Protein AF-A0A062V3I4-F1 (afdb_monomer)

pLDDT: mean 79.92, std 7.81, range [53.91, 88.31]

Radius of gyration: 13.31 Å; Cα contacts (8 Å, |Δi|>4): 53; chains: 1; bounding box: 25×19×42 Å

Foldseek 3Di:
DDLVVLLVQLVVLQVVVVVQLVVLVVPHDPVCSVCSLVPVDPCSVVNVVSNVSSVVSNVVD

Organism: NCBI:txid1392998

Secondary structure (DSSP, 8-state):
--THHHHHHHHHHHHHHHHHHHHHHHHS-GGGHHHHHHHS-TTHHHHHHHHHHHHHHHHH-

Solvent-accessible surface area (backbone atoms only — not comparable to full-atom values): 3241 Å² total; per-residue (Å²): 136,63,49,66,60,44,27,51,54,11,52,59,38,33,46,61,41,54,51,50,51,50,52,25,62,76,76,37,59,81,91,43,31,64,54,39,57,68,68,67,44,96,55,28,67,56,36,53,50,31,35,54,52,9,51,49,30,45,72,75,58

Sequence (61 aa):
MKRIYIRIIGFIMCIPFIYALYFCTVTQPTLLIIPCILGGSTLAPYVVIALAIGLYLLITG

Mean predicted aligned error: 6.17 Å

Structure (mmCIF, N/CA/C/O backbone):
data_AF-A0A062V3I4-F1
#
_entry.id   AF-A0A062V3I4-F1
#
loop_
_atom_site.group_PDB
_atom_site.id
_atom_site.type_symbol
_atom_site.label_atom_id
_atom_site.label_alt_id
_atom_site.label_comp_id
_atom_site.label_asym_id
_atom_site.label_entity_id
_atom_site.label_seq_id
_atom_site.pdbx_PDB_ins_code
_atom_site.Cartn_x
_atom_site.Cartn_y
_atom_site.Cartn_z
_atom_site.occupancy
_atom_site.B_iso_or_equiv
_atom_site.auth_seq_id
_atom_site.auth_comp_id
_atom_site.auth_asym_id
_atom_site.auth_atom_id
_atom_site.pdbx_PDB_model_num
ATOM 1 N N . MET A 1 1 ? -11.385 7.123 24.983 1.00 53.91 1 MET A N 1
ATOM 2 C CA . MET A 1 1 ? -10.517 7.782 23.983 1.00 53.91 1 MET A CA 1
ATOM 3 C C . MET A 1 1 ? -11.057 7.421 22.617 1.00 53.91 1 MET A C 1
ATOM 5 O O . MET A 1 1 ? -11.384 6.271 22.376 1.00 53.91 1 MET A O 1
ATOM 9 N N . LYS A 1 2 ? -11.423 8.454 21.870 1.00 70.12 2 LYS A N 1
ATOM 10 C CA . LYS A 1 2 ? -12.651 8.505 21.071 1.00 70.12 2 LYS A CA 1
ATOM 11 C C . LYS A 1 2 ? -12.342 8.047 19.644 1.00 70.12 2 LYS A C 1
ATOM 13 O O . LYS A 1 2 ? -11.367 8.542 19.104 1.00 70.12 2 LYS A O 1
ATOM 18 N N . ARG A 1 3 ? -13.139 7.143 19.068 1.00 74.56 3 ARG A N 1
ATOM 19 C CA . ARG A 1 3 ? -13.344 6.840 17.627 1.00 74.56 3 ARG A CA 1
ATOM 20 C C . ARG A 1 3 ? -12.378 7.449 16.582 1.00 74.56 3 ARG A C 1
ATOM 22 O O . ARG A 1 3 ? -11.703 6.730 15.857 1.00 74.56 3 ARG A O 1
ATOM 29 N N . ILE A 1 4 ? -12.210 8.770 16.591 1.00 82.88 4 ILE A N 1
ATOM 30 C CA . ILE A 1 4 ? -11.163 9.536 15.888 1.00 82.88 4 ILE A CA 1
ATOM 31 C C . ILE A 1 4 ? -9.771 8.869 15.901 1.00 82.88 4 ILE A C 1
ATOM 33 O O . ILE A 1 4 ? -9.148 8.788 14.850 1.00 82.88 4 ILE A O 1
ATOM 37 N N . TYR A 1 5 ? -9.279 8.353 17.033 1.00 84.06 5 TYR A N 1
ATOM 38 C CA . TYR A 1 5 ? -7.952 7.710 17.073 1.00 84.06 5 TYR A CA 1
ATOM 39 C C . TYR A 1 5 ? -7.886 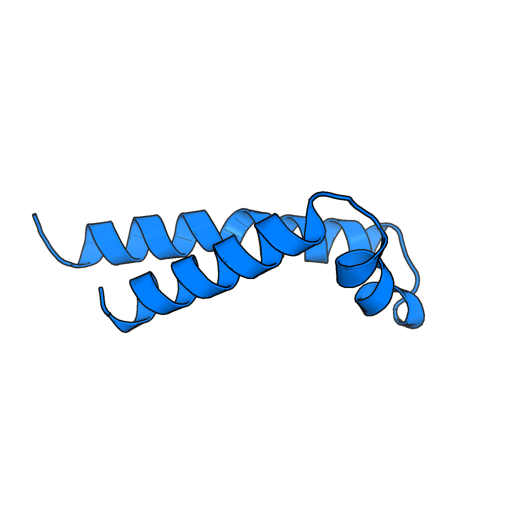6.418 16.245 1.00 84.06 5 TYR A C 1
ATOM 41 O O . TYR A 1 5 ? -6.874 6.159 15.602 1.00 84.06 5 TYR A O 1
ATOM 49 N N . ILE A 1 6 ? -8.972 5.639 16.211 1.00 84.38 6 ILE A N 1
ATOM 50 C CA . ILE A 1 6 ? -9.072 4.408 15.412 1.00 84.38 6 ILE A CA 1
ATOM 51 C C . ILE A 1 6 ? -9.059 4.760 13.921 1.00 84.38 6 ILE A C 1
ATOM 53 O O . ILE A 1 6 ? -8.337 4.136 13.146 1.00 84.38 6 ILE A O 1
ATOM 57 N N . ARG A 1 7 ? -9.763 5.833 13.534 1.00 83.12 7 ARG A N 1
ATOM 58 C CA . ARG A 1 7 ? -9.731 6.364 12.163 1.00 83.12 7 ARG A CA 1
ATOM 59 C C . ARG A 1 7 ? -8.352 6.875 11.756 1.00 83.12 7 ARG A C 1
ATOM 61 O O . ARG A 1 7 ? -7.935 6.632 10.630 1.00 83.12 7 ARG A O 1
ATOM 68 N N . ILE A 1 8 ? -7.636 7.551 12.658 1.00 86.69 8 ILE A N 1
ATOM 69 C CA . ILE A 1 8 ? -6.264 8.023 12.407 1.00 86.69 8 ILE A CA 1
ATOM 70 C C . ILE A 1 8 ? -5.322 6.833 12.184 1.00 86.69 8 ILE A C 1
ATOM 72 O O . ILE A 1 8 ? -4.549 6.844 11.231 1.00 86.69 8 ILE A O 1
ATOM 76 N N . ILE A 1 9 ? -5.421 5.782 13.005 1.00 86.62 9 ILE A N 1
ATOM 77 C CA . ILE A 1 9 ? -4.639 4.547 12.825 1.00 86.62 9 ILE A CA 1
ATOM 78 C C . ILE A 1 9 ? -4.982 3.879 11.488 1.00 86.62 9 ILE A C 1
ATOM 80 O O . ILE A 1 9 ? -4.078 3.477 10.757 1.00 86.62 9 ILE A O 1
ATOM 84 N N . GLY A 1 10 ? -6.270 3.816 11.135 1.00 85.62 10 GLY A N 1
ATOM 85 C CA . GLY A 1 10 ? -6.714 3.304 9.839 1.00 85.62 10 GLY A CA 1
ATOM 86 C C . GLY A 1 10 ? -6.140 4.098 8.663 1.00 85.62 10 GLY A C 1
ATOM 87 O O . GLY A 1 10 ? -5.654 3.514 7.700 1.00 85.62 10 GLY A O 1
ATOM 88 N N . PHE A 1 11 ? -6.101 5.428 8.772 1.00 86.12 11 PHE A N 1
ATOM 89 C CA . PHE A 1 11 ? -5.513 6.296 7.752 1.00 86.12 11 PHE A CA 1
ATOM 90 C C . PHE A 1 11 ? -4.002 6.080 7.6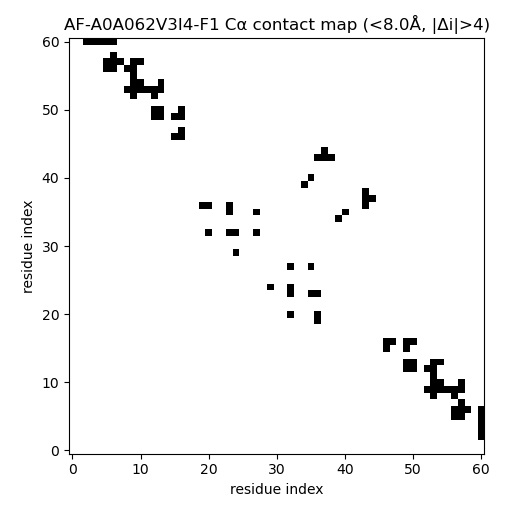06 1.00 86.12 11 PHE A C 1
ATOM 92 O O . PHE A 1 11 ? -3.501 5.983 6.489 1.00 86.12 11 PHE A O 1
ATOM 99 N N . ILE A 1 12 ? -3.281 5.938 8.724 1.00 88.31 12 ILE A N 1
ATOM 100 C CA . ILE A 1 12 ? -1.839 5.650 8.729 1.00 88.31 12 ILE A CA 1
ATOM 101 C C . ILE A 1 12 ? -1.547 4.298 8.063 1.00 88.31 12 ILE A C 1
ATOM 103 O O . ILE A 1 12 ? -0.607 4.194 7.277 1.00 88.31 12 ILE A O 1
ATOM 107 N N . MET A 1 13 ? -2.383 3.285 8.308 1.00 85.25 13 MET A N 1
ATOM 108 C CA . MET A 1 13 ? -2.275 1.958 7.685 1.00 85.25 13 MET A CA 1
ATOM 109 C C . MET A 1 13 ? -2.474 1.981 6.158 1.00 85.25 13 MET A C 1
ATOM 111 O O . MET A 1 13 ? -1.964 1.101 5.470 1.00 85.25 13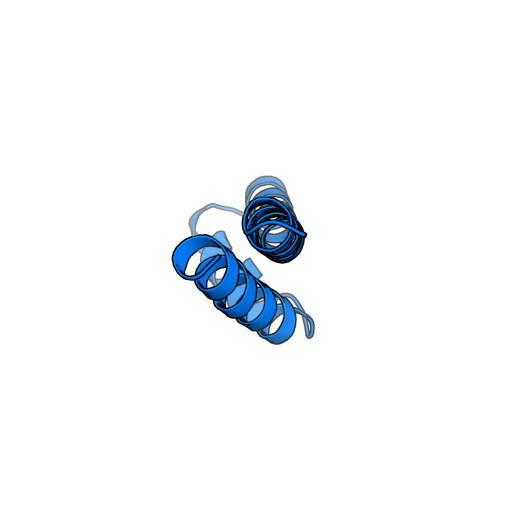 MET A O 1
ATOM 115 N N . CYS A 1 14 ? -3.144 2.999 5.607 1.00 83.81 14 CYS A N 1
ATOM 116 C CA . CYS A 1 14 ? -3.324 3.171 4.160 1.00 83.81 14 CYS A CA 1
ATOM 117 C C . CYS A 1 14 ? -2.146 3.886 3.462 1.00 83.81 14 CYS A C 1
ATOM 119 O O . CYS A 1 14 ? -2.013 3.789 2.241 1.00 83.81 14 CYS A O 1
ATOM 121 N N . ILE A 1 15 ? -1.273 4.588 4.197 1.00 85.31 15 ILE A N 1
ATOM 122 C CA . ILE A 1 15 ? -0.131 5.341 3.633 1.00 85.31 15 ILE A CA 1
ATOM 123 C C . ILE A 1 15 ? 0.828 4.466 2.797 1.00 85.31 15 ILE A C 1
ATOM 125 O O . ILE A 1 15 ? 1.219 4.905 1.712 1.00 85.31 15 ILE A O 1
ATOM 129 N N . PRO A 1 16 ? 1.197 3.237 3.215 1.00 81.44 16 PRO A N 1
ATOM 130 C CA . PRO A 1 16 ? 2.089 2.373 2.439 1.00 81.44 16 PRO A CA 1
ATOM 131 C C . PRO A 1 16 ? 1.553 2.067 1.038 1.00 81.44 16 PRO A C 1
ATOM 133 O O . PRO A 1 16 ? 2.324 1.982 0.084 1.00 81.44 16 PRO A O 1
ATOM 136 N N . PHE A 1 17 ? 0.231 1.948 0.896 1.00 81.88 17 PHE A N 1
ATOM 137 C CA . PHE A 1 17 ? -0.410 1.711 -0.395 1.00 81.88 17 PHE A CA 1
ATOM 138 C C . PHE A 1 17 ? -0.330 2.937 -1.307 1.00 81.88 17 PHE A C 1
ATOM 140 O O . PHE A 1 17 ? -0.034 2.796 -2.491 1.00 81.88 17 PHE A O 1
ATOM 147 N N . ILE A 1 18 ? -0.508 4.142 -0.756 1.00 82.50 18 ILE A N 1
ATOM 148 C CA . ILE A 1 18 ? -0.336 5.398 -1.503 1.00 82.50 18 ILE A CA 1
ATOM 149 C C . ILE A 1 18 ? 1.111 5.532 -1.990 1.00 82.50 18 ILE A C 1
ATOM 151 O O . ILE A 1 18 ? 1.342 5.897 -3.141 1.00 82.50 18 ILE A O 1
ATOM 155 N N . TYR A 1 19 ? 2.084 5.194 -1.140 1.00 83.00 19 TYR A N 1
ATOM 156 C CA . TYR A 1 19 ? 3.496 5.220 -1.517 1.00 83.00 19 TYR A CA 1
ATOM 157 C C . TYR A 1 19 ? 3.818 4.204 -2.619 1.00 83.00 19 TYR A C 1
ATOM 159 O O . TYR A 1 19 ? 4.492 4.546 -3.587 1.00 83.00 19 TYR A O 1
ATOM 167 N N . ALA A 1 20 ? 3.295 2.978 -2.512 1.00 81.31 20 ALA A N 1
ATOM 168 C CA . ALA A 1 20 ? 3.459 1.953 -3.539 1.00 81.31 20 ALA A CA 1
ATOM 169 C C . ALA A 1 20 ? 2.843 2.387 -4.880 1.00 81.31 20 ALA A C 1
ATOM 171 O O . ALA A 1 20 ? 3.494 2.280 -5.916 1.00 81.31 20 ALA A O 1
ATOM 172 N N . LEU A 1 21 ? 1.629 2.948 -4.860 1.00 80.00 21 LEU A N 1
ATOM 173 C CA . LEU A 1 21 ? 0.984 3.531 -6.039 1.00 80.00 21 LEU A CA 1
ATOM 174 C C . LEU A 1 21 ? 1.840 4.632 -6.662 1.00 80.00 21 LEU A C 1
ATOM 176 O O . LEU A 1 21 ? 2.108 4.582 -7.859 1.00 80.00 21 LEU A O 1
ATOM 180 N N . TYR A 1 22 ? 2.306 5.589 -5.856 1.00 83.69 22 TYR A N 1
ATOM 181 C CA . TYR A 1 22 ? 3.153 6.681 -6.327 1.00 83.69 22 TYR A CA 1
ATOM 182 C C . TYR A 1 22 ? 4.435 6.149 -6.975 1.00 83.69 22 TYR A C 1
ATOM 184 O O . TYR A 1 22 ? 4.718 6.458 -8.131 1.00 83.69 22 TYR A O 1
ATOM 192 N N . PHE A 1 23 ? 5.167 5.279 -6.278 1.00 84.75 23 PHE A N 1
ATOM 193 C CA . PHE A 1 23 ? 6.391 4.673 -6.795 1.00 84.75 23 PHE A CA 1
ATOM 194 C C . PHE A 1 23 ? 6.151 3.960 -8.130 1.00 84.75 23 PHE A C 1
ATOM 196 O O . PHE A 1 23 ? 6.881 4.188 -9.094 1.00 84.75 23 PHE A O 1
ATOM 203 N N . CYS A 1 24 ? 5.091 3.158 -8.221 1.00 83.25 24 CYS A N 1
ATOM 204 C CA . CYS A 1 24 ? 4.746 2.432 -9.437 1.00 83.25 24 CYS A CA 1
ATOM 205 C C . CYS A 1 24 ? 4.331 3.359 -10.585 1.00 83.25 24 CYS A C 1
ATOM 207 O O . CYS A 1 24 ? 4.721 3.122 -11.723 1.00 83.25 24 CYS A O 1
ATOM 209 N N . THR A 1 25 ? 3.606 4.445 -10.306 1.00 84.75 25 THR A N 1
ATOM 210 C CA . THR A 1 25 ? 3.236 5.436 -11.333 1.00 84.75 25 THR A CA 1
ATOM 211 C C . THR A 1 25 ? 4.425 6.242 -11.853 1.00 84.75 25 THR A C 1
ATOM 213 O O . THR A 1 25 ? 4.406 6.674 -13.000 1.00 84.75 25 THR A O 1
ATOM 216 N N . VAL A 1 26 ? 5.458 6.447 -11.027 1.00 86.44 26 VAL A N 1
ATOM 217 C CA . VAL A 1 26 ? 6.659 7.213 -11.398 1.00 86.44 26 VAL A CA 1
ATOM 218 C C . VAL A 1 26 ? 7.685 6.343 -12.123 1.00 86.44 26 VAL A C 1
ATOM 220 O O . VAL A 1 26 ? 8.394 6.826 -13.001 1.00 86.44 26 VAL A O 1
ATOM 223 N N . THR A 1 27 ? 7.790 5.067 -11.755 1.00 84.75 27 THR A N 1
ATOM 224 C CA . THR A 1 27 ? 8.839 4.171 -12.267 1.00 84.75 27 THR A CA 1
ATOM 225 C C . THR A 1 27 ? 8.393 3.299 -13.430 1.00 84.75 27 THR A C 1
ATOM 227 O O . THR A 1 27 ? 9.247 2.770 -14.141 1.00 84.75 27 THR A O 1
ATOM 230 N N . GLN A 1 28 ? 7.085 3.127 -13.636 1.00 85.19 28 GLN A N 1
ATOM 231 C CA . GLN A 1 28 ? 6.567 2.196 -14.630 1.00 85.19 28 GLN A CA 1
ATOM 232 C C . GLN A 1 28 ? 5.526 2.827 -15.565 1.00 85.19 28 GLN A C 1
ATOM 234 O O . GLN A 1 28 ? 4.789 3.732 -15.171 1.00 85.19 28 GLN A O 1
ATOM 239 N N . PRO A 1 29 ? 5.420 2.327 -16.813 1.00 84.50 29 PRO A N 1
ATOM 240 C CA . PRO A 1 29 ? 4.331 2.683 -17.713 1.00 84.50 29 PRO A CA 1
ATOM 241 C C . PRO A 1 29 ? 2.976 2.319 -17.106 1.00 84.50 29 PRO A C 1
ATOM 243 O O . PRO A 1 29 ? 2.859 1.338 -16.373 1.00 84.50 29 PRO A O 1
ATOM 246 N N . THR A 1 30 ? 1.919 3.025 -17.507 1.00 82.56 30 THR A N 1
ATOM 247 C CA . THR A 1 30 ? 0.563 2.838 -16.966 1.00 82.56 30 THR A CA 1
ATOM 248 C C . THR A 1 30 ? 0.068 1.389 -17.041 1.00 82.56 30 THR A C 1
ATOM 250 O O . THR A 1 30 ? -0.564 0.895 -16.111 1.00 82.56 30 THR A O 1
ATOM 253 N N . LEU A 1 31 ? 0.421 0.682 -18.119 1.00 84.25 31 LEU A N 1
ATOM 254 C CA . LEU A 1 31 ? 0.076 -0.726 -18.349 1.00 84.25 31 LEU A CA 1
ATOM 255 C C . LEU A 1 31 ? 0.701 -1.686 -17.325 1.00 84.25 31 LEU A C 1
ATOM 257 O O . LEU A 1 31 ? 0.197 -2.789 -17.131 1.00 84.25 31 LEU A O 1
ATOM 261 N N . LEU A 1 32 ? 1.788 -1.273 -16.671 1.00 82.06 32 LEU A N 1
ATOM 262 C CA . LEU A 1 32 ? 2.536 -2.081 -15.714 1.00 82.06 32 LEU A CA 1
ATOM 263 C C . LEU A 1 32 ? 2.286 -1.678 -14.253 1.00 82.06 32 LEU A C 1
ATOM 265 O O . LEU A 1 32 ? 2.756 -2.362 -13.354 1.00 82.06 32 LEU A O 1
ATOM 269 N N . ILE A 1 33 ? 1.465 -0.658 -13.977 1.00 80.00 33 ILE A N 1
ATOM 270 C CA . ILE A 1 33 ? 1.161 -0.233 -12.598 1.00 80.00 33 ILE A CA 1
ATOM 271 C C . ILE A 1 33 ? 0.528 -1.372 -11.783 1.00 80.00 33 ILE A C 1
ATOM 273 O O . ILE A 1 33 ? 0.915 -1.616 -10.644 1.00 80.00 33 ILE A O 1
ATOM 277 N N . ILE A 1 34 ? -0.430 -2.099 -12.360 1.00 77.69 34 ILE A N 1
ATOM 278 C CA . ILE A 1 34 ? -1.094 -3.228 -11.690 1.00 77.69 34 ILE A CA 1
ATOM 279 C C . ILE A 1 34 ? -0.090 -4.348 -11.352 1.00 77.69 34 ILE A C 1
ATOM 281 O O . ILE A 1 34 ? -0.012 -4.736 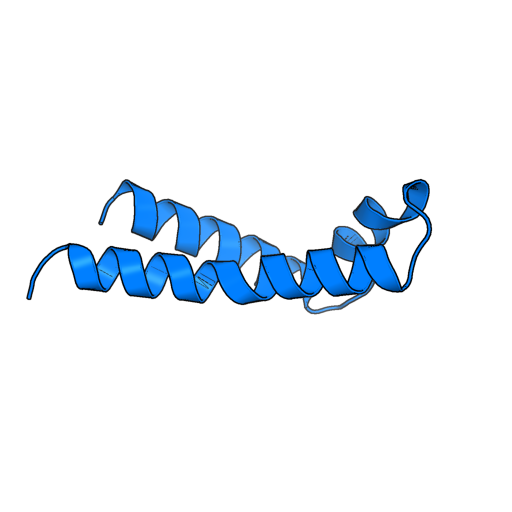-10.183 1.00 77.69 34 ILE A O 1
ATOM 285 N N . PRO A 1 35 ? 0.726 -4.850 -12.302 1.00 80.06 35 PRO A N 1
ATOM 286 C CA . PRO A 1 35 ? 1.756 -5.833 -11.978 1.00 80.06 35 PRO A CA 1
ATOM 287 C C . PRO A 1 35 ? 2.892 -5.277 -11.104 1.00 80.06 35 PRO A C 1
ATOM 289 O O . PRO A 1 35 ? 3.505 -6.054 -10.382 1.00 80.06 35 PRO A O 1
ATOM 292 N N . CYS A 1 36 ? 3.145 -3.966 -11.068 1.00 79.00 36 CYS A N 1
ATOM 293 C CA . CYS A 1 36 ? 4.046 -3.347 -10.089 1.00 79.00 36 CYS A CA 1
ATOM 294 C C . CYS A 1 36 ? 3.576 -3.587 -8.654 1.00 79.00 36 CYS A C 1
ATOM 296 O O . CYS A 1 36 ? 4.337 -4.033 -7.795 1.00 79.00 36 CYS A O 1
ATOM 298 N N . ILE A 1 37 ? 2.292 -3.308 -8.420 1.00 76.19 37 ILE A N 1
ATOM 299 C CA . ILE A 1 37 ? 1.655 -3.408 -7.110 1.00 76.19 37 ILE A CA 1
ATOM 300 C C . ILE A 1 37 ? 1.509 -4.880 -6.707 1.00 76.19 37 ILE A C 1
ATOM 302 O O . ILE A 1 37 ? 1.679 -5.205 -5.537 1.00 76.19 37 ILE A O 1
ATOM 306 N N . LEU A 1 38 ? 1.214 -5.767 -7.664 1.00 72.25 38 LEU A N 1
ATOM 307 C CA . LEU A 1 38 ? 0.947 -7.189 -7.411 1.00 72.25 38 LEU A CA 1
ATOM 308 C C . LEU A 1 38 ? 2.190 -8.089 -7.442 1.00 72.25 38 LEU A C 1
ATOM 310 O O . LEU A 1 38 ? 2.212 -9.108 -6.758 1.00 72.25 38 LEU A O 1
ATOM 314 N N . GLY A 1 39 ? 3.192 -7.759 -8.253 1.00 63.72 39 GLY A N 1
ATOM 315 C CA . GLY A 1 39 ? 4.301 -8.656 -8.592 1.00 63.72 39 GLY A CA 1
ATOM 316 C C . GLY A 1 39 ? 5.695 -8.089 -8.329 1.00 63.72 39 GLY A C 1
ATOM 317 O O . GLY A 1 39 ? 6.656 -8.851 -8.317 1.00 63.72 39 GLY A O 1
ATOM 318 N N . GLY A 1 40 ? 5.834 -6.780 -8.095 1.00 61.41 40 GLY A N 1
ATOM 319 C CA . GLY A 1 40 ? 7.144 -6.129 -7.994 1.00 61.41 40 GLY A CA 1
ATOM 320 C C . GLY A 1 40 ? 7.862 -6.294 -6.652 1.00 61.41 40 GLY A C 1
ATOM 321 O O . GLY A 1 40 ? 9.060 -6.038 -6.570 1.00 61.41 40 GLY A O 1
ATOM 322 N N . SER A 1 41 ? 7.172 -6.705 -5.584 1.00 58.09 41 SER A N 1
ATOM 323 C CA . SER A 1 41 ? 7.800 -6.816 -4.266 1.00 58.09 41 SER A CA 1
ATOM 324 C C . SER A 1 41 ? 7.163 -7.903 -3.407 1.00 58.09 41 SER A C 1
ATOM 326 O O . SER A 1 41 ? 5.945 -8.051 -3.362 1.00 58.09 41 SER A O 1
ATOM 328 N N . THR A 1 42 ? 7.986 -8.609 -2.634 1.00 64.19 42 THR A N 1
ATOM 329 C CA . THR A 1 42 ? 7.561 -9.502 -1.536 1.00 64.19 42 THR A CA 1
ATOM 330 C C . 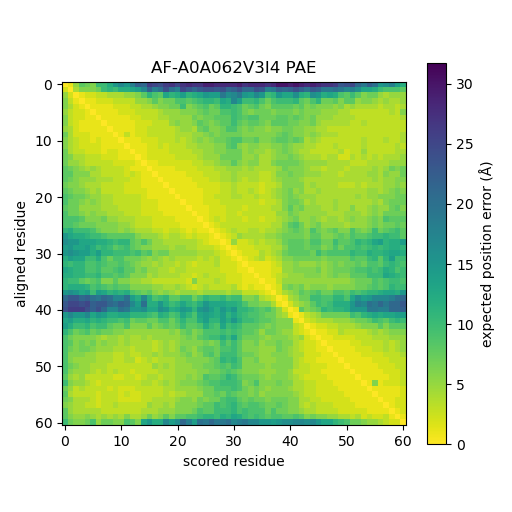THR A 1 42 ? 6.698 -8.793 -0.481 1.00 64.19 42 THR A C 1
ATOM 332 O O . THR A 1 42 ? 6.076 -9.440 0.358 1.00 64.19 42 THR A O 1
ATOM 335 N N . LEU A 1 43 ? 6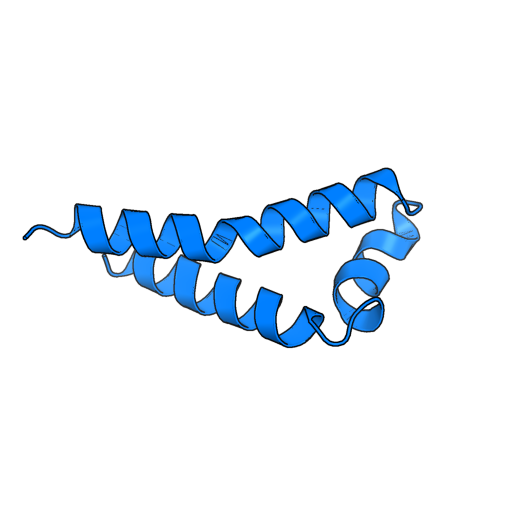.640 -7.460 -0.539 1.00 63.75 43 LEU A N 1
ATOM 336 C CA . LEU A 1 43 ? 5.863 -6.579 0.321 1.00 63.75 43 LEU A CA 1
ATOM 337 C C . LEU A 1 43 ? 4.429 -6.343 -0.187 1.00 63.75 43 LEU A C 1
ATOM 339 O O . LEU A 1 43 ? 3.586 -5.923 0.601 1.00 63.75 43 LEU A O 1
ATOM 343 N N . ALA A 1 44 ? 4.121 -6.661 -1.450 1.00 69.56 44 ALA A N 1
ATOM 344 C CA . ALA A 1 44 ? 2.786 -6.542 -2.044 1.00 69.56 44 ALA A CA 1
ATOM 345 C C . ALA A 1 44 ? 1.648 -7.105 -1.162 1.00 69.56 44 ALA A C 1
ATOM 347 O O . ALA A 1 44 ? 0.705 -6.362 -0.876 1.00 69.56 44 ALA A O 1
ATOM 348 N N . PRO A 1 45 ? 1.719 -8.350 -0.643 1.00 71.56 45 PRO A N 1
ATOM 349 C CA . PRO A 1 45 ? 0.665 -8.876 0.226 1.00 71.56 45 PRO A CA 1
ATOM 350 C C . PRO A 1 45 ? 0.509 -8.074 1.525 1.00 71.56 45 PRO A C 1
ATOM 352 O O . PRO A 1 45 ? -0.612 -7.855 1.975 1.00 71.56 45 PRO A O 1
ATOM 355 N N . TYR A 1 46 ? 1.600 -7.562 2.101 1.00 76.06 46 TYR A N 1
ATOM 356 C CA . TYR A 1 46 ? 1.551 -6.746 3.317 1.00 76.06 46 TYR A CA 1
ATOM 357 C C . TYR A 1 46 ? 0.894 -5.388 3.074 1.00 76.06 46 TYR A C 1
ATOM 359 O O . TYR A 1 46 ? 0.121 -4.925 3.909 1.00 76.06 46 TYR A O 1
ATOM 367 N N . VAL A 1 47 ? 1.151 -4.771 1.920 1.00 77.25 47 VAL A N 1
ATOM 368 C CA . VAL A 1 47 ? 0.530 -3.499 1.531 1.00 77.25 47 VAL A CA 1
ATOM 369 C C . VAL A 1 47 ? -0.979 -3.672 1.314 1.00 77.25 47 VAL A C 1
ATOM 371 O O . VAL A 1 47 ? -1.765 -2.840 1.764 1.00 77.25 47 VAL A O 1
ATOM 374 N N . VAL A 1 48 ? -1.402 -4.773 0.683 1.00 79.00 48 VAL A N 1
ATOM 375 C CA . VAL A 1 48 ? -2.825 -5.089 0.463 1.00 79.00 48 VAL A CA 1
ATOM 376 C C . VAL A 1 48 ? -3.542 -5.374 1.788 1.00 79.00 48 VAL A C 1
ATOM 378 O O . VAL A 1 48 ? -4.642 -4.871 2.016 1.00 79.00 48 VAL A O 1
ATOM 381 N N . ILE A 1 49 ? -2.913 -6.132 2.692 1.00 82.19 49 ILE A N 1
ATOM 382 C CA . ILE A 1 49 ? -3.460 -6.420 4.027 1.00 82.19 49 ILE A CA 1
ATOM 383 C C . ILE A 1 49 ? -3.563 -5.135 4.859 1.00 82.19 49 ILE A C 1
ATOM 385 O O . ILE A 1 49 ? -4.598 -4.891 5.479 1.00 82.19 49 ILE A O 1
ATOM 389 N N . ALA A 1 50 ? -2.535 -4.282 4.839 1.00 82.19 50 ALA A N 1
ATOM 390 C CA . ALA A 1 50 ? -2.546 -2.998 5.535 1.00 82.19 50 ALA A CA 1
ATOM 391 C C . ALA A 1 50 ? -3.656 -2.070 5.014 1.00 82.19 50 ALA A C 1
ATOM 393 O O . ALA A 1 50 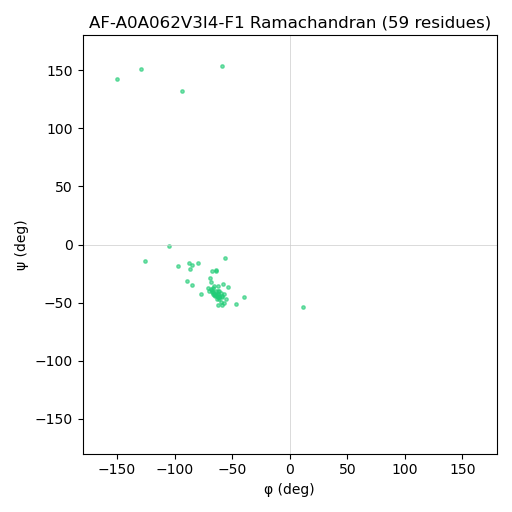? -4.351 -1.448 5.815 1.00 82.19 50 ALA A O 1
ATOM 394 N N . LEU A 1 51 ? -3.899 -2.045 3.698 1.00 83.94 51 LEU A N 1
ATOM 395 C CA . LEU A 1 51 ? -5.016 -1.311 3.099 1.00 83.94 51 LEU A CA 1
ATOM 396 C C . LEU A 1 51 ? -6.374 -1.851 3.571 1.00 83.94 51 LEU A C 1
ATOM 398 O O . LEU A 1 51 ? -7.240 -1.071 3.960 1.00 83.94 51 LEU A O 1
ATOM 402 N N . ALA A 1 52 ? -6.561 -3.174 3.563 1.00 84.31 52 ALA A N 1
ATOM 403 C CA . ALA A 1 52 ? -7.811 -3.801 3.988 1.00 84.31 52 ALA A CA 1
ATOM 404 C C . ALA A 1 52 ? -8.119 -3.519 5.469 1.00 84.31 52 ALA A C 1
ATOM 406 O O . ALA A 1 52 ? -9.237 -3.130 5.814 1.00 84.31 52 ALA A O 1
ATOM 407 N N . ILE A 1 53 ? -7.112 -3.647 6.338 1.00 86.94 53 ILE A N 1
ATOM 408 C CA . ILE A 1 53 ? -7.221 -3.332 7.768 1.00 86.94 53 ILE A CA 1
ATOM 409 C C . ILE A 1 53 ? -7.453 -1.828 7.967 1.00 86.94 53 ILE A C 1
ATOM 411 O O . ILE A 1 53 ? -8.314 -1.435 8.754 1.00 86.94 53 ILE A O 1
ATOM 415 N N . GLY A 1 54 ? 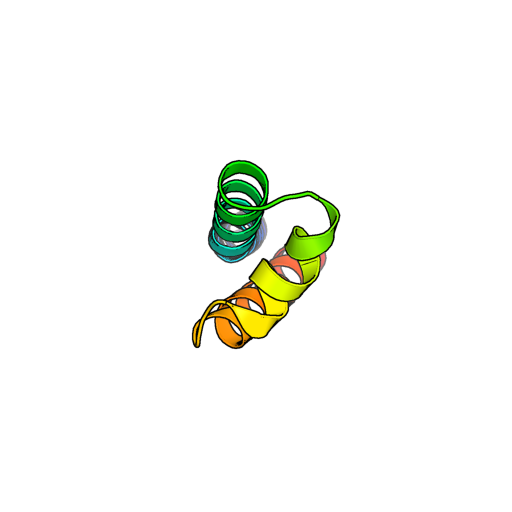-6.731 -0.977 7.235 1.00 85.50 54 GLY A N 1
ATOM 416 C CA . GLY A 1 54 ? -6.856 0.476 7.307 1.00 85.50 54 GLY A CA 1
ATOM 417 C C . GLY A 1 54 ? -8.248 0.976 6.924 1.00 85.50 54 GLY A C 1
ATOM 418 O O . GLY A 1 54 ? -8.851 1.747 7.674 1.00 85.50 54 GLY A O 1
ATOM 419 N N . LEU A 1 55 ? -8.807 0.472 5.815 1.00 87.25 55 LEU A N 1
ATOM 420 C CA . LEU A 1 55 ? -10.186 0.755 5.405 1.00 87.25 55 LEU A CA 1
ATOM 421 C C . LEU A 1 55 ? -11.196 0.266 6.442 1.00 87.25 55 LEU A C 1
ATOM 423 O O . LEU A 1 55 ? -12.117 1.003 6.789 1.00 87.25 55 LEU A O 1
ATOM 427 N N . TYR A 1 56 ? -11.021 -0.952 6.957 1.00 87.50 56 TYR A N 1
ATOM 428 C CA . TYR A 1 56 ? -11.910 -1.495 7.978 1.00 87.50 56 TYR A CA 1
ATOM 429 C C . TYR A 1 56 ? -11.942 -0.604 9.228 1.00 87.50 56 TYR A C 1
ATOM 431 O O . TYR A 1 56 ? -13.021 -0.268 9.716 1.00 87.50 56 TYR A O 1
ATOM 439 N N . LEU A 1 57 ? -10.780 -0.155 9.711 1.00 85.50 57 LEU A N 1
ATOM 440 C CA . LEU A 1 57 ? -10.665 0.743 10.867 1.00 85.50 57 LEU A CA 1
ATOM 441 C C . LEU A 1 57 ? -11.211 2.152 10.583 1.00 85.50 57 LEU A C 1
ATOM 443 O O . LEU A 1 57 ? -11.757 2.787 11.481 1.00 85.50 57 LEU A O 1
ATOM 447 N N . LEU A 1 58 ? -11.111 2.642 9.345 1.00 85.31 58 LEU A N 1
ATOM 448 C CA . LEU A 1 58 ? -11.728 3.905 8.923 1.00 85.31 58 LEU A CA 1
ATOM 449 C C . LEU A 1 58 ? -13.262 3.838 8.905 1.00 85.31 58 LEU A C 1
ATOM 451 O O . LEU A 1 58 ? -13.914 4.807 9.291 1.00 85.31 58 LEU A O 1
ATOM 455 N N . ILE A 1 59 ? -13.828 2.712 8.461 1.00 84.94 59 ILE A N 1
ATOM 456 C CA . ILE A 1 59 ? -15.280 2.510 8.348 1.00 84.94 59 ILE A CA 1
ATOM 457 C C . ILE A 1 59 ? -15.907 2.226 9.719 1.00 84.94 59 ILE A C 1
ATOM 459 O O . ILE A 1 59 ? -16.970 2.7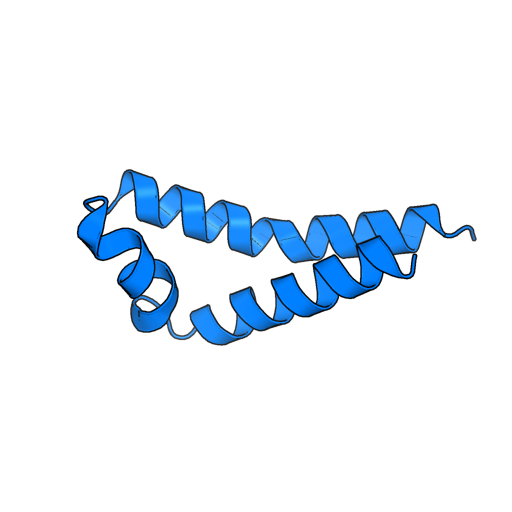58 10.035 1.00 84.94 59 ILE A O 1
ATOM 463 N N . THR A 1 60 ? -15.261 1.388 10.533 1.00 83.44 60 THR A N 1
ATOM 464 C CA . THR A 1 60 ? -15.784 0.952 11.842 1.00 83.44 60 THR A CA 1
ATOM 465 C C . THR A 1 60 ? -15.431 1.894 12.994 1.00 83.44 60 THR A C 1
ATOM 467 O O . THR A 1 60 ? -16.110 1.883 14.026 1.00 83.44 60 THR A O 1
ATOM 470 N N . GLY A 1 61 ? -14.383 2.704 12.818 1.00 69.25 61 GLY A N 1
ATOM 471 C CA . GLY A 1 61 ? -13.892 3.682 13.784 1.00 69.25 61 GLY A CA 1
ATOM 472 C C . GLY A 1 61 ? -14.762 4.912 13.939 1.00 69.25 61 GLY A C 1
ATOM 473 O O . GLY A 1 61 ? -15.522 5.312 13.025 1.00 69.25 61 GLY A O 1
#